Protein AF-A0AAD4V863-F1 (afdb_monomer_lite)

InterPro domains:
  IPR036551 Flavin prenyltransferase-like [G3DSA:3.40.50.1950] (9-98)
  IPR036551 Flavin prenyltransferase-like [SSF52507] (23-97)

Organism: Prunus dulcis (NCBI:txid3755)

Foldseek 3Di:
DDDDDDDPPPPDPPPPPPVPDQAEDEAEEDQDLCLLCVQVVQVVSPPRHQYEYEYEPNSVVRHPPVSHDPSYHYDYPVNQVVQCDDDPGDGPVVVSVD

Structure (mmCIF, N/CA/C/O backbone):
data_AF-A0AAD4V863-F1
#
_entry.id   AF-A0AAD4V863-F1
#
loop_
_atom_site.group_PDB
_atom_site.id
_atom_site.type_symbol
_atom_site.label_atom_id
_atom_site.label_alt_id
_atom_site.label_comp_id
_atom_site.label_asym_id
_atom_site.label_entity_id
_atom_site.label_seq_id
_atom_site.pdbx_PDB_ins_code
_atom_site.Cartn_x
_atom_site.Cartn_y
_atom_site.Cartn_z
_atom_site.occupancy
_atom_site.B_iso_or_equiv
_atom_site.auth_seq_id
_atom_site.auth_comp_id
_atom_site.auth_asym_id
_atom_site.auth_atom_id
_atom_site.pdbx_PDB_model_num
ATOM 1 N N . MET A 1 1 ? -20.436 18.988 65.414 1.00 40.47 1 MET A N 1
ATOM 2 C CA . MET A 1 1 ? -20.044 19.848 64.278 1.00 40.47 1 MET A CA 1
ATOM 3 C C . MET A 1 1 ? -19.164 18.988 63.380 1.00 40.47 1 MET A C 1
ATOM 5 O O . MET A 1 1 ? -18.043 18.701 63.768 1.00 40.47 1 MET A O 1
ATOM 9 N N . ALA A 1 2 ? -19.720 18.425 62.306 1.00 40.34 2 ALA A N 1
ATOM 10 C CA . ALA A 1 2 ? -19.039 17.452 61.446 1.00 40.34 2 ALA A CA 1
ATOM 11 C C . ALA A 1 2 ? -18.881 18.044 60.040 1.00 40.34 2 ALA A C 1
ATOM 13 O O . ALA A 1 2 ? -19.838 18.582 59.485 1.00 40.34 2 ALA A O 1
ATOM 14 N N . CYS A 1 3 ? -17.657 17.992 59.520 1.00 43.88 3 CYS A N 1
ATOM 15 C CA . CYS A 1 3 ? -17.254 18.536 58.229 1.00 43.88 3 CYS A CA 1
ATOM 16 C C . CYS A 1 3 ? -17.904 17.761 57.072 1.00 43.88 3 CYS A C 1
ATOM 18 O O . CYS A 1 3 ? -17.834 16.534 57.033 1.00 43.88 3 CYS A O 1
ATOM 20 N N . ALA A 1 4 ? -18.492 18.477 56.111 1.00 47.09 4 ALA A N 1
ATOM 21 C CA . ALA A 1 4 ? -18.930 17.915 54.837 1.00 47.09 4 ALA A CA 1
ATOM 22 C C . ALA A 1 4 ? -17.713 17.712 53.915 1.00 47.09 4 ALA A C 1
ATOM 24 O O . ALA A 1 4 ? -17.020 18.673 53.583 1.00 47.09 4 ALA A O 1
ATOM 25 N N . GLY A 1 5 ? -17.443 16.467 53.518 1.00 47.41 5 GLY A N 1
ATOM 26 C CA . GLY A 1 5 ? -16.518 16.154 52.426 1.00 47.41 5 GLY A CA 1
ATOM 27 C C . GLY A 1 5 ? -17.215 16.312 51.066 1.00 47.41 5 GLY A C 1
ATOM 28 O O . GLY A 1 5 ? -18.425 16.088 50.984 1.00 47.41 5 GLY A O 1
ATOM 29 N N . PRO A 1 6 ? -16.500 16.705 49.998 1.00 47.03 6 PRO A N 1
ATOM 30 C CA . PRO A 1 6 ? -17.104 16.890 48.687 1.00 47.03 6 PRO A CA 1
ATOM 31 C C . PRO A 1 6 ? -17.503 15.530 48.109 1.00 47.03 6 PRO A C 1
ATOM 33 O O . PRO A 1 6 ? -16.702 14.595 48.064 1.00 47.03 6 PRO A O 1
ATOM 36 N N . GLY A 1 7 ? -18.766 15.428 47.694 1.00 43.47 7 GLY A N 1
ATOM 37 C CA . GLY A 1 7 ? -19.321 14.237 47.069 1.00 43.47 7 GLY A CA 1
ATOM 38 C C . GLY A 1 7 ? -18.511 13.851 45.838 1.00 43.47 7 GLY A C 1
ATOM 39 O O . GLY A 1 7 ? -18.310 14.657 44.929 1.00 43.47 7 GLY A O 1
ATOM 40 N N . ILE A 1 8 ? -18.047 12.606 45.818 1.00 50.50 8 ILE A N 1
ATOM 41 C CA . ILE A 1 8 ? -17.498 11.982 44.622 1.00 50.50 8 ILE A CA 1
ATOM 42 C C . ILE A 1 8 ? -18.667 11.882 43.645 1.00 50.50 8 ILE A C 1
ATOM 44 O O . ILE A 1 8 ? -19.554 11.044 43.802 1.00 50.50 8 ILE A O 1
ATOM 48 N N . SER A 1 9 ? -18.702 12.796 42.677 1.00 48.56 9 SER A N 1
ATOM 49 C CA . SER A 1 9 ? -19.614 12.710 41.545 1.00 48.56 9 SER A CA 1
ATOM 50 C C . SER A 1 9 ? -19.297 11.411 40.813 1.00 48.56 9 SER A C 1
ATOM 52 O O . SER A 1 9 ? -18.244 11.280 40.184 1.00 48.56 9 SER A O 1
ATOM 54 N N . HIS A 1 10 ? -20.184 10.426 40.956 1.00 45.50 10 HIS A N 1
ATOM 55 C CA . HIS A 1 10 ? -20.237 9.276 40.071 1.00 45.50 10 HIS A CA 1
ATOM 56 C C . HIS A 1 10 ? -20.469 9.837 38.665 1.00 45.50 10 HIS A C 1
ATOM 58 O O . HIS A 1 10 ? -21.592 10.173 38.296 1.00 45.50 10 HIS A O 1
ATOM 64 N N . ARG A 1 11 ? -19.388 9.997 37.889 1.00 55.56 11 ARG A N 1
ATOM 65 C CA . ARG A 1 11 ? -19.499 10.153 36.441 1.00 55.56 11 ARG A CA 1
ATOM 66 C C . ARG A 1 11 ? -20.139 8.864 35.956 1.00 55.56 11 ARG A C 1
ATOM 68 O O . ARG A 1 11 ? -19.480 7.827 35.935 1.00 55.56 11 ARG A O 1
ATOM 75 N N . GLU A 1 12 ? -21.422 8.927 35.622 1.00 44.56 12 GLU A N 1
ATOM 76 C CA . GLU A 1 12 ? -22.005 7.924 34.749 1.00 44.56 12 GLU A CA 1
ATOM 77 C C . GLU A 1 12 ? -21.110 7.835 33.510 1.00 44.56 12 GLU A C 1
ATOM 79 O O . GLU A 1 12 ? -20.808 8.874 32.907 1.00 44.56 12 GLU A O 1
ATOM 84 N N . PRO A 1 13 ? -20.619 6.643 33.139 1.00 42.97 13 PRO A N 1
ATOM 85 C CA . PRO A 1 13 ? -20.030 6.464 31.832 1.00 42.97 13 PRO A CA 1
ATOM 86 C C . PRO A 1 13 ? -21.157 6.688 30.826 1.00 42.97 13 PRO A C 1
ATOM 88 O O . PRO A 1 13 ? -21.955 5.798 30.549 1.00 42.97 13 PRO A O 1
ATOM 91 N N . THR A 1 14 ? -21.253 7.919 30.320 1.00 45.25 14 THR A N 1
ATOM 92 C CA . THR A 1 14 ? -22.060 8.248 29.151 1.00 45.25 14 THR A CA 1
ATOM 93 C C . THR A 1 14 ? -21.760 7.198 28.098 1.00 45.25 14 THR A C 1
ATOM 95 O O . THR A 1 14 ? -20.601 7.011 27.727 1.00 45.25 14 THR A O 1
ATOM 98 N N . GLN A 1 15 ? -22.818 6.521 27.668 1.00 49.97 15 GLN A N 1
ATOM 99 C CA . GLN A 1 15 ? -22.909 5.584 26.560 1.00 49.97 15 GLN A CA 1
ATOM 100 C C . GLN A 1 15 ? -22.476 6.269 25.250 1.00 49.97 15 GLN A C 1
ATOM 102 O O . GLN A 1 15 ? -23.271 6.585 24.376 1.00 49.97 15 GLN A O 1
ATOM 107 N N . ALA A 1 16 ? -21.184 6.552 25.163 1.00 46.31 16 ALA A N 1
ATOM 108 C CA . ALA A 1 16 ? -20.428 6.976 24.000 1.00 46.31 16 ALA A CA 1
ATOM 109 C C . ALA A 1 16 ? -19.266 5.994 23.820 1.00 46.31 16 ALA A C 1
ATOM 111 O O . ALA A 1 16 ? -18.162 6.370 23.436 1.00 46.31 16 ALA A O 1
ATOM 112 N N . ASP A 1 17 ? -19.530 4.717 24.106 1.00 45.78 17 ASP A N 1
ATOM 113 C CA . ASP A 1 17 ? -18.749 3.612 23.572 1.00 45.78 17 ASP A CA 1
ATOM 114 C C . ASP A 1 17 ? -19.096 3.548 22.077 1.00 45.78 17 ASP A C 1
ATOM 116 O O . ASP A 1 17 ? -19.857 2.706 21.601 1.00 45.78 17 ASP A O 1
ATOM 120 N N . ALA A 1 18 ? -18.647 4.569 21.338 1.00 54.31 18 ALA A N 1
ATOM 121 C CA . ALA A 1 18 ? -18.514 4.489 19.902 1.00 54.31 18 ALA A CA 1
ATOM 122 C C . ALA A 1 18 ? -17.665 3.246 19.696 1.00 54.31 18 ALA A C 1
ATOM 124 O O . ALA A 1 18 ? -16.484 3.289 20.034 1.00 54.31 18 ALA A O 1
ATOM 125 N N . ALA A 1 19 ? -18.296 2.139 19.284 1.00 59.69 19 ALA A N 1
ATOM 126 C CA . ALA A 1 19 ? -17.648 0.851 19.080 1.00 59.69 19 ALA A CA 1
ATOM 127 C C . ALA A 1 19 ? -16.259 1.125 18.515 1.00 59.69 19 ALA A C 1
ATOM 129 O O . ALA A 1 19 ? -16.188 1.693 17.422 1.00 59.69 19 ALA A O 1
ATOM 130 N N . LEU A 1 20 ? -15.214 0.874 19.322 1.00 65.75 20 LEU A N 1
ATOM 131 C CA . LEU A 1 20 ? -13.831 1.297 19.082 1.00 65.75 20 LEU A CA 1
ATOM 132 C C . LEU A 1 20 ? -13.423 0.791 17.701 1.00 65.75 20 LEU A C 1
ATOM 134 O O . LEU A 1 20 ? -12.996 -0.351 17.531 1.00 65.75 20 LEU A O 1
ATOM 138 N N . SER A 1 21 ? -13.692 1.615 16.693 1.00 80.81 21 SER A N 1
ATOM 139 C CA . SER A 1 21 ? -13.636 1.187 15.311 1.00 80.81 21 SER A CA 1
ATOM 140 C C . SER A 1 21 ? -12.174 1.019 14.986 1.00 80.81 21 SER A C 1
ATOM 142 O O . SER A 1 21 ? -11.327 1.814 15.404 1.00 80.81 21 SER A O 1
ATOM 144 N N . LYS A 1 22 ? -11.874 -0.080 14.306 1.00 87.94 22 LYS A N 1
ATOM 145 C CA . LYS A 1 22 ? -10.507 -0.456 14.000 1.00 87.94 22 LYS A CA 1
ATOM 146 C C . LYS A 1 22 ? -9.820 0.727 13.290 1.00 87.94 22 LYS A C 1
ATOM 148 O O . LYS A 1 22 ? -10.360 1.184 12.284 1.00 87.94 22 LYS A O 1
ATOM 153 N N . PRO A 1 23 ? -8.683 1.251 13.783 1.00 92.25 23 PRO A N 1
ATOM 154 C CA . PRO A 1 23 ? -7.996 2.360 13.131 1.00 92.25 23 PRO A CA 1
ATOM 155 C C . PRO A 1 23 ? -7.662 2.006 11.682 1.00 92.25 23 PRO A C 1
ATOM 157 O O . PRO A 1 23 ? -7.251 0.880 11.402 1.00 92.25 23 PRO A O 1
ATOM 160 N N . GLN A 1 24 ? -7.817 2.967 10.776 1.00 92.44 24 GLN A N 1
ATOM 161 C CA . GLN A 1 24 ? -7.458 2.814 9.369 1.00 92.44 24 GLN A CA 1
ATOM 162 C C . GLN A 1 24 ? -6.056 3.377 9.141 1.00 92.44 24 GLN A C 1
ATOM 164 O O . GLN A 1 24 ? -5.762 4.512 9.513 1.00 92.44 24 GLN A O 1
ATOM 169 N N . ILE A 1 25 ? -5.166 2.564 8.574 1.00 93.19 25 ILE A N 1
ATOM 170 C CA . ILE A 1 25 ? -3.761 2.911 8.365 1.00 93.19 25 ILE A CA 1
ATOM 171 C C . ILE A 1 25 ? -3.417 2.753 6.891 1.00 93.19 25 ILE A C 1
ATOM 173 O O . ILE A 1 25 ? -3.536 1.668 6.319 1.00 93.19 25 ILE A O 1
ATOM 177 N N . LEU A 1 26 ? -2.922 3.841 6.305 1.00 94.00 26 LEU A N 1
ATOM 178 C CA . LEU A 1 26 ? -2.353 3.857 4.967 1.00 94.00 26 LEU A CA 1
ATOM 179 C C . LEU A 1 26 ? -0.826 3.807 5.055 1.00 94.00 26 LEU A C 1
ATOM 181 O O . LEU A 1 26 ? -0.192 4.737 5.554 1.00 94.00 26 LEU A O 1
ATOM 185 N N . LEU A 1 27 ? -0.226 2.725 4.568 1.00 94.88 27 LEU A N 1
ATOM 186 C CA . LEU A 1 27 ? 1.226 2.576 4.483 1.00 94.88 27 LEU A CA 1
ATOM 187 C C . LEU A 1 27 ? 1.694 2.848 3.059 1.00 94.88 27 LEU A C 1
ATOM 189 O O . LEU A 1 27 ? 1.171 2.266 2.114 1.00 94.88 27 LEU A O 1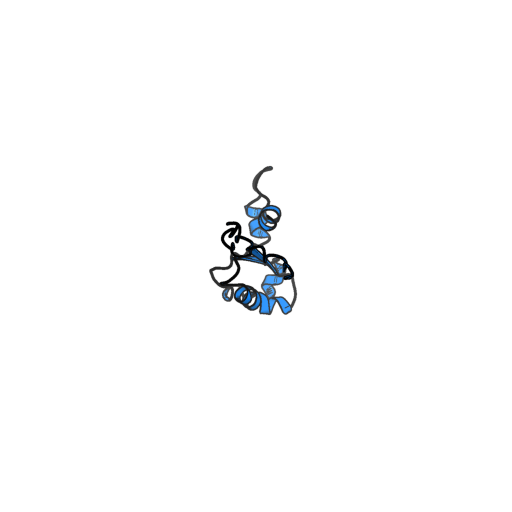
ATOM 193 N N . VAL A 1 28 ? 2.705 3.701 2.908 1.00 95.06 28 VAL A N 1
ATOM 194 C CA . VAL A 1 28 ? 3.207 4.109 1.593 1.00 95.06 28 VAL A CA 1
ATOM 195 C C . VAL A 1 28 ? 4.663 3.695 1.428 1.00 95.06 28 VAL A C 1
ATOM 197 O O . VAL A 1 28 ? 5.495 3.983 2.290 1.00 95.06 28 VAL A O 1
ATOM 200 N N . ALA A 1 29 ? 4.975 3.039 0.314 1.00 95.81 29 ALA A N 1
ATOM 201 C CA . ALA A 1 29 ? 6.335 2.715 -0.080 1.00 95.81 29 ALA A CA 1
ATOM 202 C C . ALA A 1 29 ? 6.795 3.583 -1.254 1.00 95.81 29 ALA A C 1
ATOM 204 O O . ALA A 1 29 ? 6.141 3.674 -2.293 1.00 95.81 29 ALA A O 1
ATOM 205 N N . SER A 1 30 ? 7.969 4.184 -1.086 1.00 94.12 30 SER A N 1
ATOM 206 C CA . SER A 1 30 ? 8.710 4.883 -2.132 1.00 94.12 30 SER A CA 1
ATOM 207 C C . SER A 1 30 ? 10.018 4.146 -2.438 1.00 94.12 30 SER A C 1
ATOM 209 O O . SER A 1 30 ? 10.350 3.132 -1.817 1.00 94.12 30 SER A O 1
ATOM 211 N N . THR A 1 31 ? 10.769 4.631 -3.425 1.00 93.69 31 THR A N 1
ATOM 212 C CA . THR A 1 31 ? 12.002 4.000 -3.911 1.00 93.69 31 THR A CA 1
ATOM 213 C C . THR A 1 31 ? 13.137 4.132 -2.895 1.00 93.69 31 THR A C 1
ATOM 215 O O . THR A 1 31 ? 13.931 5.068 -2.931 1.00 93.69 31 THR A O 1
ATOM 218 N N . SER A 1 32 ? 13.213 3.181 -1.971 1.00 94.19 32 SER A N 1
ATOM 219 C CA . SER A 1 32 ? 14.257 3.090 -0.955 1.00 94.19 32 SER A CA 1
ATOM 220 C C . SER A 1 32 ? 14.587 1.631 -0.684 1.00 94.19 32 SER A C 1
ATOM 222 O O . SER A 1 32 ? 13.697 0.783 -0.683 1.00 94.19 32 SER A O 1
ATOM 224 N N . ILE A 1 33 ? 15.845 1.341 -0.342 1.00 95.19 33 ILE A N 1
ATOM 225 C CA . ILE A 1 33 ? 16.256 0.007 0.120 1.00 95.19 33 ILE A CA 1
ATOM 226 C C . ILE A 1 33 ? 15.418 -0.422 1.335 1.00 95.19 33 ILE A C 1
ATOM 228 O O . ILE A 1 33 ? 15.114 -1.603 1.485 1.00 95.19 33 ILE A O 1
ATOM 232 N N . ALA A 1 34 ? 14.964 0.525 2.166 1.00 95.31 34 ALA A N 1
ATOM 233 C CA . ALA A 1 34 ? 14.089 0.247 3.305 1.00 95.31 34 ALA A CA 1
ATOM 234 C C . ALA A 1 34 ? 12.753 -0.415 2.910 1.00 95.31 34 ALA A C 1
ATOM 236 O O . ALA A 1 34 ? 12.169 -1.129 3.727 1.00 95.31 34 ALA A O 1
ATOM 237 N N . ALA A 1 35 ? 12.295 -0.242 1.663 1.00 95.75 35 ALA A N 1
ATOM 238 C CA . ALA A 1 35 ? 11.074 -0.863 1.155 1.00 95.75 35 ALA A CA 1
ATOM 239 C C . ALA A 1 35 ? 11.161 -2.402 1.092 1.00 95.75 35 ALA A C 1
ATOM 241 O O . ALA A 1 35 ? 10.127 -3.063 1.120 1.00 95.75 35 ALA A O 1
ATOM 242 N N . THR A 1 36 ? 12.361 -2.994 1.174 1.00 95.88 36 THR A N 1
ATOM 243 C CA . THR A 1 36 ? 12.524 -4.447 1.413 1.00 95.88 36 THR A CA 1
ATOM 244 C C . THR A 1 36 ? 11.827 -4.938 2.684 1.00 95.88 36 THR A C 1
ATOM 246 O O . THR A 1 36 ? 11.459 -6.105 2.782 1.00 95.88 36 THR A O 1
ATOM 249 N N . LYS A 1 37 ? 11.585 -4.056 3.665 1.00 95.69 37 LYS A N 1
ATOM 250 C CA . LYS A 1 37 ? 10.858 -4.377 4.904 1.00 95.69 37 LYS A CA 1
ATOM 251 C C . LYS A 1 37 ? 9.376 -4.004 4.858 1.00 95.69 37 LYS A C 1
ATOM 253 O O . LYS A 1 37 ? 8.690 -4.158 5.868 1.00 95.69 37 LYS A O 1
ATOM 258 N N . PHE A 1 38 ? 8.859 -3.532 3.725 1.00 95.38 38 PHE A N 1
ATOM 259 C CA . PHE A 1 38 ? 7.503 -2.988 3.630 1.00 95.38 38 PHE A CA 1
ATOM 260 C C . PHE A 1 38 ? 6.421 -4.011 3.997 1.00 95.38 38 PHE A C 1
ATOM 262 O O . PHE A 1 38 ? 5.541 -3.721 4.806 1.00 95.38 38 PHE A O 1
ATOM 269 N N . ALA A 1 39 ? 6.535 -5.249 3.512 1.00 93.44 39 ALA A N 1
ATOM 270 C CA . ALA A 1 39 ? 5.600 -6.309 3.880 1.00 93.44 39 ALA A CA 1
ATOM 271 C C . ALA A 1 39 ? 5.659 -6.658 5.374 1.00 93.44 39 ALA A C 1
ATOM 273 O O . ALA A 1 39 ? 4.631 -6.908 6.006 1.00 93.44 39 ALA A O 1
ATOM 274 N N . HIS A 1 40 ? 6.856 -6.624 5.970 1.00 94.06 40 HIS A N 1
ATOM 275 C CA . HIS A 1 40 ? 7.002 -6.796 7.412 1.00 94.06 40 HIS A CA 1
ATOM 276 C C . HIS A 1 40 ? 6.304 -5.668 8.175 1.00 94.06 40 HIS A C 1
ATOM 278 O O . HIS A 1 40 ? 5.596 -5.951 9.138 1.00 94.06 40 HIS A O 1
ATOM 284 N N . LEU A 1 41 ? 6.463 -4.418 7.732 1.00 94.38 41 LEU A N 1
ATOM 285 C CA . LEU A 1 41 ? 5.797 -3.260 8.323 1.00 94.38 41 LEU A CA 1
ATOM 286 C C . LEU A 1 41 ? 4.272 -3.417 8.280 1.00 94.38 41 LEU A C 1
ATOM 288 O O . LEU A 1 41 ? 3.640 -3.304 9.325 1.00 94.38 41 LEU A O 1
ATOM 292 N N . CYS A 1 42 ? 3.699 -3.782 7.128 1.00 93.62 42 CYS A N 1
ATOM 293 C CA . CYS A 1 42 ? 2.256 -4.009 6.976 1.00 93.62 42 CYS A CA 1
ATOM 294 C C . CYS A 1 42 ? 1.712 -5.015 8.001 1.00 93.62 42 CYS A C 1
ATOM 296 O O . CYS A 1 42 ? 0.700 -4.765 8.655 1.00 93.62 42 CYS A O 1
ATOM 298 N N . ARG A 1 43 ? 2.432 -6.121 8.229 1.00 92.06 43 ARG A N 1
ATOM 299 C CA . ARG A 1 43 ? 2.033 -7.139 9.213 1.00 92.06 43 ARG A CA 1
ATOM 300 C C . ARG A 1 43 ? 2.025 -6.640 10.658 1.00 92.06 43 ARG A C 1
ATOM 302 O O . ARG A 1 43 ? 1.255 -7.163 11.453 1.00 92.06 43 ARG A O 1
ATOM 309 N N . ARG A 1 44 ? 2.845 -5.645 11.023 1.00 93.12 44 ARG A N 1
ATOM 310 C CA . ARG A 1 44 ? 2.868 -5.091 12.396 1.00 93.12 44 ARG A CA 1
ATOM 311 C C . ARG A 1 44 ? 1.581 -4.356 12.761 1.00 93.12 44 ARG A C 1
ATOM 313 O O . ARG A 1 44 ? 1.248 -4.254 13.940 1.00 93.12 44 ARG A O 1
ATOM 320 N N . PHE A 1 45 ? 0.880 -3.854 11.755 1.00 91.88 45 PHE A N 1
ATOM 321 C CA . PHE A 1 45 ? -0.379 -3.137 11.908 1.00 91.88 45 PHE A CA 1
ATOM 322 C C . PHE A 1 45 ? -1.597 -4.058 11.734 1.00 91.88 45 PHE A C 1
ATOM 324 O O . PHE A 1 45 ? -2.712 -3.703 12.118 1.00 91.88 45 PHE A O 1
ATOM 331 N N . PHE A 1 46 ? -1.399 -5.272 11.217 1.00 85.31 46 PHE A N 1
ATOM 332 C CA . PHE A 1 46 ? -2.473 -6.240 11.039 1.00 85.31 46 PHE A CA 1
ATOM 333 C C . PHE A 1 46 ? -3.101 -6.670 12.378 1.00 85.31 46 PHE A C 1
ATOM 335 O O . PHE A 1 46 ? -2.476 -6.629 13.437 1.00 85.31 46 PHE A O 1
ATOM 342 N N . GLY A 1 47 ? -4.366 -7.087 12.338 1.00 86.81 47 GLY A N 1
ATOM 343 C CA . GLY A 1 47 ? -5.113 -7.535 13.517 1.00 86.81 47 GLY A CA 1
ATOM 344 C C . GLY A 1 47 ? -5.782 -6.401 14.293 1.00 86.81 47 GLY A C 1
ATOM 345 O O . GLY A 1 47 ? -6.987 -6.478 14.502 1.00 86.81 47 GLY A O 1
ATOM 346 N N . TRP A 1 48 ? -5.063 -5.323 14.621 1.00 90.75 48 TRP A N 1
ATOM 347 C CA . TRP A 1 48 ? -5.607 -4.185 15.383 1.00 90.75 48 TRP A CA 1
ATOM 348 C C . TRP A 1 48 ? -5.916 -2.944 14.538 1.00 90.75 48 TRP A C 1
ATOM 350 O O . TRP A 1 48 ? -6.645 -2.086 15.010 1.00 90.75 48 TRP A O 1
ATOM 360 N N . SER A 1 49 ? -5.443 -2.872 13.287 1.00 92.00 49 SER A N 1
ATOM 361 C CA . SER A 1 49 ? -5.831 -1.845 12.302 1.00 92.00 49 SER A CA 1
ATOM 362 C C . SER A 1 49 ? -6.356 -2.447 10.985 1.00 92.00 49 SER A C 1
ATOM 364 O O . SER A 1 49 ? -6.117 -3.625 10.687 1.00 92.00 49 SER A O 1
ATOM 366 N N . GLU A 1 50 ? -7.111 -1.673 10.208 1.00 91.00 50 GLU A N 1
ATOM 367 C CA . GLU A 1 50 ? -7.352 -1.932 8.785 1.00 91.00 50 GLU A CA 1
ATOM 368 C C . GLU A 1 50 ? -6.192 -1.315 7.994 1.00 91.00 50 GLU A C 1
ATOM 370 O O . GLU A 1 50 ? -5.981 -0.106 8.048 1.00 91.00 50 GLU A O 1
ATOM 375 N N . VAL A 1 51 ? -5.413 -2.144 7.294 1.00 92.25 51 VAL A N 1
ATOM 376 C CA . VAL A 1 51 ? -4.198 -1.701 6.596 1.00 92.25 51 VAL A CA 1
ATOM 377 C C . VAL A 1 51 ? -4.444 -1.666 5.096 1.00 92.25 51 VAL A C 1
ATOM 379 O O . VAL A 1 51 ? -4.753 -2.688 4.484 1.00 92.25 51 VAL A O 1
ATOM 382 N N . ARG A 1 52 ? -4.226 -0.497 4.500 1.00 92.50 52 ARG A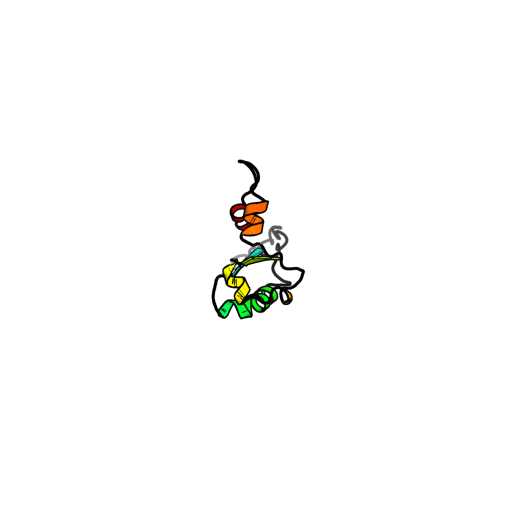 N 1
ATOM 383 C CA . ARG A 1 52 ? -4.150 -0.299 3.051 1.00 92.50 52 ARG A CA 1
ATOM 384 C C . ARG A 1 52 ? -2.729 0.110 2.690 1.00 92.50 52 ARG A C 1
ATOM 386 O O . ARG A 1 52 ? -2.075 0.825 3.449 1.00 92.50 52 ARG A O 1
ATOM 393 N N . ALA A 1 53 ? -2.237 -0.352 1.551 1.00 93.38 53 ALA A N 1
ATOM 394 C CA . ALA A 1 53 ? -0.885 -0.075 1.096 1.00 93.38 53 ALA A CA 1
ATOM 395 C C . ALA A 1 53 ? -0.906 0.694 -0.224 1.00 93.38 53 ALA A C 1
ATOM 397 O O . ALA A 1 53 ? -1.704 0.390 -1.100 1.00 93.38 53 ALA A O 1
ATOM 398 N N . VAL A 1 54 ? -0.003 1.656 -0.384 1.00 93.81 54 VAL A N 1
ATOM 399 C CA . VAL A 1 54 ? 0.279 2.324 -1.659 1.00 93.81 54 VAL A CA 1
ATOM 400 C C . VAL A 1 54 ? 1.755 2.146 -1.956 1.00 93.81 54 VAL A C 1
ATOM 402 O O . VAL A 1 54 ? 2.593 2.313 -1.070 1.00 93.81 54 VAL A O 1
ATOM 405 N N . ALA A 1 55 ? 2.097 1.821 -3.191 1.00 93.31 55 ALA A N 1
ATOM 406 C CA . ALA A 1 55 ? 3.487 1.687 -3.593 1.00 93.31 55 ALA A CA 1
ATOM 407 C C . ALA A 1 55 ? 3.701 2.319 -4.961 1.00 93.31 55 ALA A C 1
ATOM 409 O O . ALA A 1 55 ? 2.940 2.077 -5.897 1.00 93.31 55 ALA A O 1
ATOM 410 N N . THR A 1 56 ? 4.767 3.108 -5.081 1.00 92.50 56 THR A N 1
ATOM 411 C CA . THR A 1 56 ? 5.171 3.640 -6.385 1.00 92.50 56 THR A CA 1
ATOM 412 C C . THR A 1 56 ? 5.750 2.522 -7.241 1.00 92.50 56 THR A C 1
ATOM 414 O O . THR A 1 56 ? 6.420 1.622 -6.722 1.00 92.50 56 THR A O 1
ATOM 417 N N . LYS A 1 57 ? 5.603 2.612 -8.565 1.00 90.62 57 LYS A N 1
ATOM 418 C CA . LYS A 1 57 ? 6.167 1.624 -9.501 1.00 90.62 57 LYS A CA 1
ATOM 419 C C . LYS A 1 57 ? 7.653 1.321 -9.263 1.00 90.62 57 LYS A C 1
ATOM 421 O O . LYS A 1 57 ? 8.077 0.172 -9.326 1.00 90.62 57 LYS A O 1
ATOM 426 N N . ALA A 1 58 ? 8.452 2.342 -8.955 1.00 92.06 58 ALA A N 1
ATOM 427 C CA . ALA A 1 58 ? 9.886 2.182 -8.717 1.00 92.06 58 ALA A CA 1
ATOM 428 C C . ALA A 1 58 ? 10.217 1.483 -7.380 1.00 92.06 58 ALA A C 1
ATOM 430 O O . ALA A 1 58 ? 11.294 0.903 -7.240 1.00 92.06 58 ALA A O 1
ATOM 431 N N . SER A 1 59 ? 9.301 1.474 -6.406 1.00 92.75 59 SER A N 1
ATOM 432 C CA . SER A 1 59 ? 9.492 0.749 -5.143 1.00 92.75 59 SER A CA 1
ATOM 433 C C . SER A 1 59 ? 9.384 -0.776 -5.296 1.00 92.75 59 SER A C 1
ATOM 435 O O . SER A 1 59 ? 9.964 -1.509 -4.495 1.00 92.75 59 SER A O 1
ATOM 437 N N . PHE A 1 60 ? 8.751 -1.277 -6.365 1.00 92.19 60 PHE A N 1
ATOM 438 C CA . PHE A 1 60 ? 8.634 -2.718 -6.642 1.00 92.19 60 PHE A CA 1
ATOM 439 C C . PHE A 1 60 ? 9.966 -3.418 -6.890 1.00 92.19 60 PHE A C 1
ATOM 441 O O . PHE A 1 60 ? 10.056 -4.625 -6.698 1.00 92.19 60 PHE A O 1
ATOM 448 N N . HIS A 1 61 ? 11.026 -2.679 -7.225 1.00 93.69 61 HIS A N 1
ATOM 449 C CA . HIS A 1 61 ? 12.377 -3.241 -7.265 1.00 93.69 61 HIS A CA 1
ATOM 450 C C . HIS A 1 61 ? 12.859 -3.754 -5.898 1.00 93.69 61 HIS A C 1
ATOM 452 O O . HIS A 1 61 ? 13.774 -4.571 -5.843 1.00 93.69 61 HIS A O 1
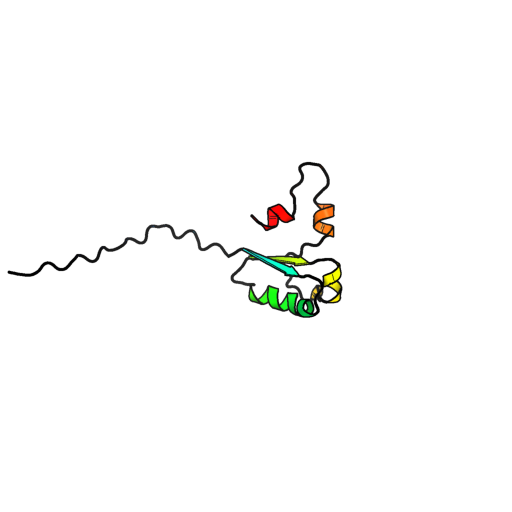ATOM 458 N N . PHE A 1 62 ? 12.264 -3.273 -4.803 1.00 94.12 62 PHE A N 1
ATOM 459 C CA . PHE A 1 62 ? 12.654 -3.607 -3.434 1.00 94.12 62 PHE A CA 1
ATOM 460 C C . PHE A 1 62 ? 11.586 -4.403 -2.680 1.00 94.12 62 PHE A C 1
ATOM 462 O O . PHE A 1 62 ? 11.917 -5.093 -1.721 1.00 94.12 62 PHE A O 1
ATOM 469 N N . ILE A 1 63 ? 10.315 -4.298 -3.069 1.00 93.56 63 ILE A N 1
ATOM 470 C CA . ILE A 1 63 ? 9.203 -4.948 -2.369 1.00 93.56 63 ILE A CA 1
ATOM 471 C C . ILE A 1 63 ? 8.989 -6.348 -2.937 1.00 93.56 63 ILE A C 1
ATOM 473 O O . ILE A 1 63 ? 8.636 -6.506 -4.103 1.00 93.56 63 ILE A O 1
ATOM 477 N N . ASP A 1 64 ? 9.104 -7.365 -2.086 1.00 90.56 64 ASP A N 1
ATOM 478 C CA . ASP A 1 64 ? 8.588 -8.695 -2.401 1.00 90.56 64 ASP A CA 1
ATOM 479 C C . ASP A 1 64 ? 7.059 -8.697 -2.248 1.00 90.56 64 ASP A C 1
ATOM 481 O O . ASP A 1 64 ? 6.524 -8.877 -1.150 1.00 90.56 64 ASP A O 1
ATOM 485 N N . ILE A 1 65 ? 6.352 -8.458 -3.354 1.00 87.50 65 ILE A N 1
ATOM 486 C CA . ILE A 1 65 ? 4.884 -8.378 -3.397 1.00 87.50 65 ILE A CA 1
ATOM 487 C C . ILE A 1 65 ? 4.250 -9.708 -2.963 1.00 87.50 65 ILE A C 1
ATOM 489 O O . ILE A 1 65 ? 3.203 -9.699 -2.320 1.00 87.50 65 ILE A O 1
ATOM 493 N N . ALA A 1 66 ? 4.901 -10.849 -3.222 1.00 88.56 66 ALA A N 1
ATOM 494 C CA . ALA A 1 66 ? 4.400 -12.159 -2.801 1.00 88.56 66 ALA A CA 1
ATOM 495 C C . ALA A 1 66 ? 4.425 -12.338 -1.272 1.00 88.56 66 ALA A C 1
ATOM 497 O O . ALA A 1 66 ? 3.698 -13.172 -0.732 1.00 88.56 66 ALA A O 1
ATOM 498 N N . SER A 1 67 ? 5.234 -11.541 -0.566 1.00 88.62 67 SER A N 1
ATOM 499 C CA . SER A 1 67 ? 5.312 -11.538 0.899 1.00 88.62 67 SER A CA 1
ATOM 500 C C . SER A 1 67 ? 4.275 -10.639 1.587 1.00 88.62 67 SER A C 1
ATOM 502 O O . SER A 1 67 ? 4.176 -10.656 2.824 1.00 88.62 67 SER A O 1
ATOM 504 N N . LEU A 1 68 ? 3.512 -9.844 0.824 1.00 88.00 68 LEU A N 1
ATOM 505 C CA . LEU A 1 68 ? 2.386 -9.077 1.354 1.00 88.00 68 LEU A CA 1
ATOM 506 C C . LEU A 1 68 ? 1.256 -10.035 1.744 1.00 88.00 68 LEU A C 1
ATOM 508 O O . LEU A 1 68 ? 0.909 -10.957 1.008 1.00 88.00 68 LEU A O 1
ATOM 512 N N . SER A 1 69 ? 0.682 -9.830 2.931 1.00 77.38 69 SER A N 1
ATOM 513 C CA . SER A 1 69 ? -0.485 -10.599 3.366 1.00 77.38 69 SER A CA 1
ATOM 514 C C . SER A 1 69 ? -1.641 -10.384 2.388 1.00 77.38 69 SER A C 1
ATOM 516 O O . SER A 1 69 ? -1.873 -9.252 1.971 1.00 77.38 69 SER A O 1
ATOM 518 N N . ARG A 1 70 ? -2.413 -11.439 2.081 1.00 78.56 70 ARG A N 1
ATOM 519 C CA . ARG A 1 70 ? -3.598 -11.345 1.198 1.00 78.56 70 ARG A CA 1
ATOM 520 C C . ARG A 1 70 ? -4.630 -10.323 1.680 1.00 78.56 70 ARG A C 1
ATOM 522 O O . ARG A 1 70 ? -5.407 -9.821 0.881 1.00 78.56 70 ARG A O 1
ATOM 529 N N . ASP A 1 71 ? -4.617 -10.024 2.973 1.00 80.31 71 ASP A N 1
ATOM 530 C CA . ASP A 1 71 ? -5.531 -9.083 3.613 1.00 80.31 71 ASP A CA 1
ATOM 531 C C . ASP A 1 71 ? -5.114 -7.608 3.453 1.00 80.31 71 ASP A C 1
ATOM 533 O O . ASP A 1 71 ? -5.822 -6.720 3.922 1.00 80.31 71 ASP A O 1
ATOM 537 N N . VAL A 1 72 ? -3.960 -7.325 2.835 1.00 84.75 72 VAL A N 1
ATOM 538 C CA . VAL A 1 72 ? -3.499 -5.959 2.549 1.00 84.75 72 VAL A CA 1
ATOM 539 C C . VAL A 1 72 ? -3.818 -5.627 1.098 1.00 84.75 72 VAL A C 1
ATOM 541 O O . VAL A 1 72 ? -3.235 -6.196 0.178 1.00 84.75 72 VAL A O 1
ATOM 544 N N . ILE A 1 73 ? -4.719 -4.667 0.894 1.00 88.94 73 ILE A N 1
ATOM 545 C CA . ILE A 1 73 ? -5.007 -4.129 -0.439 1.00 88.94 73 ILE A CA 1
ATOM 546 C C . ILE A 1 73 ? -3.855 -3.203 -0.835 1.00 88.94 73 ILE A C 1
ATOM 548 O O . ILE A 1 73 ? -3.579 -2.229 -0.128 1.00 88.94 73 ILE A O 1
ATOM 552 N N . LEU A 1 74 ? -3.185 -3.517 -1.944 1.00 89.88 74 LEU A N 1
ATOM 553 C CA . LEU A 1 74 ? -2.098 -2.721 -2.510 1.00 89.88 74 LEU A CA 1
ATOM 554 C C . LEU A 1 74 ? -2.613 -1.899 -3.692 1.00 89.88 74 LEU A C 1
ATOM 556 O O . LEU A 1 74 ? -3.059 -2.470 -4.680 1.00 89.88 74 LEU A O 1
ATOM 560 N N . TYR A 1 75 ? -2.499 -0.579 -3.589 1.00 89.69 75 TYR A N 1
ATOM 561 C CA . TYR A 1 75 ? -2.770 0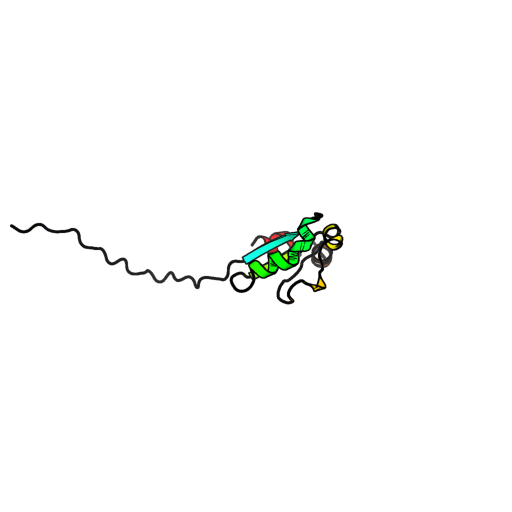.371 -4.661 1.00 89.69 75 TYR A CA 1
ATOM 562 C C . TYR A 1 75 ? -1.468 0.810 -5.327 1.00 89.69 75 TYR A C 1
ATOM 564 O O . TYR A 1 75 ? -0.439 1.023 -4.673 1.00 89.69 75 TYR A O 1
ATOM 572 N N . THR A 1 76 ? -1.535 0.980 -6.636 1.00 88.94 76 THR A N 1
ATOM 573 C CA . THR A 1 76 ? -0.417 1.328 -7.504 1.00 88.94 76 THR A CA 1
ATOM 574 C C . THR A 1 76 ? -0.792 2.508 -8.396 1.00 88.94 76 THR A C 1
ATOM 576 O O . THR A 1 76 ? -1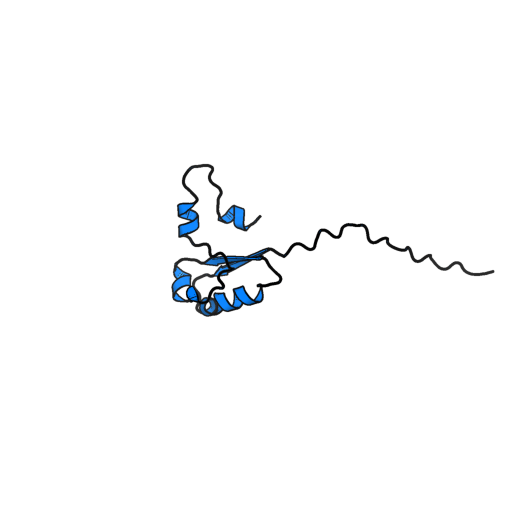.967 2.850 -8.540 1.00 88.94 76 THR A O 1
ATOM 579 N N . ASP A 1 77 ? 0.205 3.106 -9.048 1.00 80.25 77 ASP A N 1
ATOM 580 C CA . ASP A 1 77 ? -0.013 4.170 -10.039 1.00 80.25 77 ASP A CA 1
ATOM 581 C C . ASP A 1 77 ? -0.975 3.723 -11.174 1.00 80.25 77 ASP A C 1
ATOM 583 O O . ASP A 1 77 ? -1.642 4.536 -11.815 1.00 80.25 77 ASP A O 1
ATOM 587 N N . GLU A 1 78 ? -1.070 2.413 -11.432 1.00 74.69 78 GLU A N 1
ATOM 588 C CA . GLU A 1 78 ? -1.937 1.830 -12.462 1.00 74.69 78 GLU A CA 1
ATOM 589 C C . GLU A 1 78 ? -3.402 1.713 -11.997 1.00 74.69 78 GLU A C 1
ATOM 591 O O . GLU A 1 7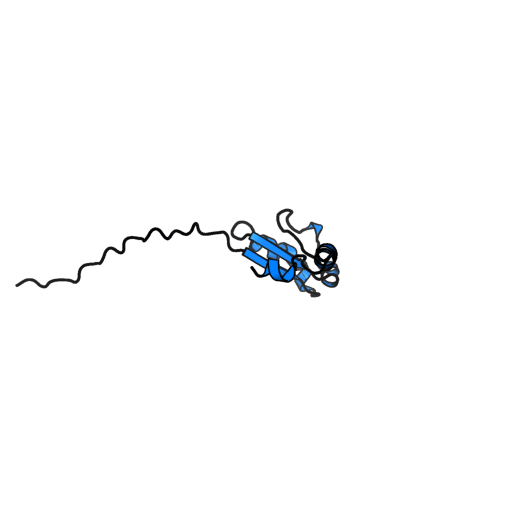8 ? -4.326 1.876 -12.800 1.00 74.69 78 GLU A O 1
ATOM 596 N N . ASP A 1 79 ? -3.633 1.529 -10.694 1.00 69.62 79 ASP A N 1
ATOM 597 C CA . ASP A 1 79 ? -4.972 1.521 -10.090 1.00 69.62 79 ASP A CA 1
ATOM 598 C C . ASP A 1 79 ? -5.621 2.910 -10.141 1.00 69.62 79 ASP A C 1
ATOM 600 O O . ASP A 1 79 ? -6.826 3.037 -10.357 1.00 69.62 79 ASP A O 1
ATOM 604 N N . GLU A 1 80 ? -4.826 3.974 -9.996 1.00 66.38 80 GLU A N 1
ATOM 605 C CA . GLU A 1 80 ? -5.312 5.351 -10.152 1.00 66.38 80 GLU A CA 1
ATOM 606 C C . GLU A 1 80 ? -5.736 5.612 -11.593 1.00 66.38 80 GLU A C 1
ATOM 608 O O . GLU A 1 80 ? -6.842 6.088 -11.857 1.00 66.38 80 GLU A O 1
ATOM 613 N N . ARG A 1 81 ? -4.878 5.222 -12.536 1.00 59.09 81 ARG A N 1
ATOM 614 C CA . ARG A 1 81 ? -5.118 5.419 -13.963 1.00 59.09 81 ARG A CA 1
ATOM 615 C C . ARG A 1 81 ? -6.302 4.608 -14.492 1.00 59.09 81 ARG A C 1
ATOM 617 O O . ARG A 1 81 ? -6.944 5.046 -15.439 1.00 59.09 81 ARG A O 1
ATOM 624 N N . SER A 1 82 ? -6.582 3.441 -13.916 1.00 59.66 82 SER A N 1
ATOM 625 C CA . SER A 1 82 ? -7.704 2.581 -14.322 1.00 59.66 82 SER A CA 1
ATOM 626 C C . SER A 1 82 ? -9.042 2.994 -13.706 1.00 59.66 82 SER A C 1
ATOM 628 O O . SER A 1 82 ? -10.086 2.747 -14.309 1.00 59.66 82 SER A O 1
ATOM 630 N N . ARG A 1 83 ? -9.028 3.648 -12.537 1.00 62.56 83 ARG A N 1
ATOM 631 C CA . ARG A 1 83 ? -10.238 4.173 -11.884 1.00 62.56 83 ARG A CA 1
ATOM 632 C C . ARG A 1 83 ? -10.682 5.540 -12.404 1.00 62.56 83 ARG A C 1
ATOM 634 O O . ARG A 1 83 ? -11.846 5.882 -12.236 1.00 62.56 83 ARG A O 1
ATOM 641 N N . TRP A 1 84 ? -9.799 6.295 -13.053 1.00 57.81 84 TRP A N 1
ATOM 642 C CA . TRP A 1 84 ? -10.132 7.582 -13.666 1.00 57.81 84 TRP A CA 1
ATOM 643 C C . TRP A 1 84 ? -10.494 7.420 -15.149 1.00 57.81 84 TRP A C 1
ATOM 645 O O . TRP A 1 84 ? -9.624 7.489 -16.019 1.00 57.81 84 TRP A O 1
ATOM 655 N N . ASN A 1 85 ? -11.778 7.208 -15.448 1.00 58.62 85 ASN A N 1
ATOM 656 C CA . ASN A 1 85 ? -12.259 6.972 -16.812 1.00 58.62 85 ASN A CA 1
ATOM 657 C C . ASN A 1 85 ? -13.021 8.180 -17.386 1.00 58.62 85 ASN A C 1
ATOM 659 O O . ASN A 1 85 ? -12.991 8.424 -18.591 1.00 58.62 85 ASN A O 1
ATOM 663 N N . THR A 1 86 ? -13.709 8.962 -16.553 1.00 48.66 86 THR A N 1
ATOM 664 C CA . THR A 1 86 ? -14.452 10.173 -16.942 1.00 48.66 86 THR A CA 1
ATOM 665 C C . THR A 1 86 ? -14.344 11.256 -15.864 1.00 48.66 86 THR A C 1
ATOM 667 O O . THR A 1 86 ? -14.134 10.977 -14.686 1.00 48.66 86 THR A O 1
ATOM 670 N N . THR A 1 87 ? -14.481 12.528 -16.257 1.00 46.84 87 THR A N 1
ATOM 671 C CA . THR A 1 87 ? -14.540 13.663 -15.323 1.00 46.84 87 THR A CA 1
ATOM 672 C C . THR A 1 87 ? -15.710 13.487 -14.348 1.00 46.84 87 THR A C 1
ATOM 674 O O . THR A 1 87 ? -16.862 13.683 -14.726 1.00 46.84 87 THR A O 1
ATOM 677 N N . GLY A 1 88 ? -15.408 13.108 -13.103 1.00 59.22 88 GLY A N 1
ATOM 678 C CA . GLY A 1 88 ? -16.397 12.806 -12.060 1.00 59.22 88 GLY A CA 1
ATOM 679 C C . GLY A 1 88 ? -16.156 11.483 -11.328 1.00 59.22 88 GLY A C 1
ATOM 680 O O . GLY A 1 88 ? -16.743 11.279 -10.267 1.00 59.22 88 GLY A O 1
ATOM 681 N N . ASP A 1 89 ? -15.280 10.619 -11.850 1.00 63.09 89 ASP A N 1
ATOM 682 C CA . ASP A 1 89 ? -14.891 9.384 -11.168 1.00 63.09 89 ASP A CA 1
ATOM 683 C C . ASP A 1 89 ? -14.087 9.670 -9.893 1.00 63.09 89 ASP A C 1
ATOM 685 O O . ASP A 1 89 ? -13.349 10.656 -9.785 1.00 63.09 89 ASP A O 1
ATOM 689 N N . SER A 1 90 ? -14.248 8.792 -8.904 1.00 60.62 90 SER A N 1
ATOM 690 C CA . SER A 1 90 ? -13.631 8.956 -7.594 1.00 60.62 90 SER A CA 1
ATOM 691 C C . SER A 1 90 ? -12.108 8.864 -7.683 1.00 60.62 90 SER A C 1
ATOM 693 O O . SER A 1 90 ? -11.540 7.900 -8.202 1.00 60.62 90 SER A O 1
ATOM 695 N N . LEU A 1 91 ? -11.433 9.882 -7.155 1.00 67.19 91 LEU A N 1
ATOM 696 C CA . LEU A 1 91 ? -9.979 9.936 -7.106 1.00 67.19 91 LEU A CA 1
ATOM 697 C C . LEU A 1 91 ? -9.491 9.045 -5.966 1.00 67.19 91 LEU A C 1
ATOM 699 O O . LEU A 1 91 ? -9.679 9.383 -4.797 1.00 67.19 91 LEU A O 1
ATOM 703 N N . LEU A 1 92 ? -8.805 7.948 -6.301 1.00 68.12 92 LEU A N 1
ATOM 704 C CA . LEU A 1 92 ? -8.155 7.063 -5.325 1.00 68.12 92 LEU A CA 1
ATOM 705 C C . LEU A 1 92 ? -7.410 7.821 -4.208 1.00 68.12 92 LEU A C 1
ATOM 707 O O . LEU A 1 92 ? -7.601 7.485 -3.040 1.00 68.12 92 LEU A O 1
ATOM 711 N N . PRO A 1 93 ? -6.613 8.872 -4.499 1.00 62.88 93 PRO A N 1
ATOM 712 C CA . PRO A 1 93 ? -5.923 9.623 -3.450 1.00 62.88 93 PRO A CA 1
ATOM 713 C C . PRO A 1 93 ? -6.847 10.371 -2.476 1.00 62.88 93 PRO A C 1
ATOM 715 O O . PRO A 1 93 ? -6.433 10.657 -1.353 1.00 62.88 93 PRO A O 1
ATOM 718 N N . ILE A 1 94 ? -8.068 10.721 -2.894 1.00 65.06 94 ILE A N 1
ATOM 719 C CA . ILE A 1 94 ? -9.078 11.362 -2.041 1.00 65.06 94 ILE A CA 1
ATOM 720 C C . ILE A 1 94 ? -9.761 10.304 -1.172 1.00 65.06 94 ILE A C 1
ATOM 722 O O . ILE A 1 94 ? -9.899 10.513 0.030 1.00 65.06 94 ILE A O 1
ATOM 726 N N . GLU A 1 95 ? -10.103 9.145 -1.743 1.00 68.56 95 GLU A N 1
ATOM 727 C CA . GLU A 1 95 ? -10.701 8.028 -0.996 1.00 68.56 95 GLU A CA 1
ATOM 728 C C . GLU A 1 95 ? -9.781 7.490 0.103 1.00 68.56 95 GLU A C 1
ATOM 730 O O . GLU A 1 95 ? -10.248 7.081 1.158 1.00 68.56 95 GLU A O 1
ATOM 735 N N . LEU A 1 96 ? -8.467 7.497 -0.127 1.00 71.00 96 LEU A N 1
ATOM 736 C CA . LEU A 1 96 ? -7.484 6.998 0.836 1.00 71.00 96 LEU A CA 1
ATOM 737 C C . LEU A 1 96 ? -7.178 7.979 1.983 1.00 71.00 96 LEU A C 1
ATOM 739 O O . LEU A 1 96 ? -6.445 7.615 2.901 1.00 71.00 96 LEU A O 1
ATOM 743 N N . ARG A 1 97 ? -7.694 9.215 1.932 1.00 66.50 97 ARG A N 1
ATOM 744 C CA . ARG A 1 97 ? -7.560 10.215 3.009 1.00 66.50 97 ARG A CA 1
ATOM 745 C C . ARG A 1 97 ? -8.761 10.266 3.959 1.00 66.50 97 ARG A C 1
ATOM 747 O O . ARG A 1 97 ? -8.626 10.900 5.005 1.00 66.50 97 ARG A O 1
ATOM 754 N N . GLY A 1 98 ? -9.906 9.722 3.544 1.00 49.66 98 GLY A N 1
ATOM 755 C CA . GLY A 1 98 ? -11.200 9.846 4.225 1.00 49.66 98 GLY A CA 1
ATOM 756 C C . GLY A 1 98 ? -11.449 8.797 5.292 1.00 49.66 98 GLY A C 1
ATOM 757 O O . GLY A 1 98 ? -10.814 7.724 5.219 1.00 49.66 98 GLY A O 1
#

Sequence (98 aa):
MACAGPGISHREPTQADAALSKPQILLVASTSIAATKFAHLCRRFFGWSEVRAVATKASFHFIDIASLSRDVILYTDEDERSRWNTTGDSLLPIELRG

pLDDT: mean 76.11, std 18.98, range [40.34, 95.88]

Secondary structure (DSSP, 8-state):
--PPPPP-------S-----PPPEEEEEE-SSGGGGGHHHHHHHHTTTSEEEEEE-GGGGGT--GGGS-TTSEEEEHHHHHHH--STTS--HHHHTT-

Radius of gyration: 22.59 Å; chains: 1; bounding box: 39×32×81 Å